Protein AF-A0A7Y3C4F6-F1 (afdb_monomer_lite)

Foldseek 3Di:
DPPPPCVVCLVVDDPCCNVPVVVVVVVVVVVVVCPPPNDDPPPPPPDDWDWAWDAFFAALVNLCVLQVHDSVQQCVQCVVPVVRGGHHDDTDIGTDHPPSRVSSVVSRVD

Structure (mmCIF, N/CA/C/O backbone):
data_AF-A0A7Y3C4F6-F1
#
_entry.id   AF-A0A7Y3C4F6-F1
#
loop_
_atom_site.group_PDB
_atom_site.id
_atom_site.type_symbol
_atom_site.label_atom_id
_atom_site.label_alt_id
_atom_site.label_comp_id
_atom_site.label_asym_id
_atom_site.label_entity_id
_atom_site.label_seq_id
_atom_site.pdbx_PDB_ins_code
_atom_site.Cartn_x
_atom_site.Cartn_y
_atom_site.Cartn_z
_atom_site.occupancy
_atom_site.B_iso_or_equiv
_atom_site.auth_seq_id
_atom_site.auth_comp_id
_atom_site.auth_asym_id
_atom_site.auth_atom_id
_atom_site.pdbx_PDB_model_num
ATOM 1 N N . MET A 1 1 ? 23.929 -7.266 -32.617 1.00 43.97 1 MET A N 1
ATOM 2 C CA . MET A 1 1 ? 22.829 -8.242 -32.786 1.00 43.97 1 MET A CA 1
ATOM 3 C C . MET A 1 1 ? 22.886 -9.255 -31.647 1.00 43.97 1 MET A C 1
ATOM 5 O O . MET A 1 1 ? 23.508 -10.293 -31.806 1.00 43.97 1 MET A O 1
ATOM 9 N N . ALA A 1 2 ? 22.296 -8.945 -30.491 1.00 51.88 2 ALA A N 1
ATOM 10 C CA . ALA A 1 2 ? 22.080 -9.920 -29.411 1.00 51.88 2 ALA A CA 1
ATOM 11 C C . ALA A 1 2 ? 20.580 -10.238 -29.211 1.00 51.88 2 ALA A C 1
ATOM 13 O O . ALA A 1 2 ? 20.221 -11.002 -28.323 1.00 51.88 2 ALA A O 1
ATOM 14 N N . ASP A 1 3 ? 19.705 -9.692 -30.062 1.00 59.41 3 ASP A N 1
ATOM 15 C CA . ASP A 1 3 ? 18.265 -9.623 -29.789 1.00 59.41 3 ASP A CA 1
ATOM 16 C C . ASP A 1 3 ? 17.467 -10.855 -30.244 1.00 59.41 3 ASP A C 1
ATOM 18 O O . ASP A 1 3 ? 16.333 -11.004 -29.818 1.00 59.41 3 ASP A O 1
ATOM 22 N N . ASP A 1 4 ? 18.011 -11.755 -31.070 1.00 71.25 4 ASP A N 1
ATOM 23 C CA . ASP A 1 4 ? 17.208 -12.812 -31.720 1.00 71.25 4 ASP A CA 1
ATOM 24 C C . ASP A 1 4 ? 17.200 -14.153 -30.952 1.00 71.25 4 ASP A C 1
ATOM 26 O O . ASP A 1 4 ? 16.244 -14.927 -31.003 1.00 71.25 4 ASP A O 1
ATOM 30 N N . THR A 1 5 ? 18.250 -14.435 -30.174 1.00 84.38 5 THR A N 1
ATOM 31 C CA . THR A 1 5 ? 18.382 -15.707 -29.438 1.00 84.38 5 THR A CA 1
ATOM 32 C C . THR A 1 5 ? 17.324 -15.852 -28.347 1.00 84.38 5 THR A C 1
ATOM 34 O O . THR A 1 5 ? 16.762 -16.933 -28.185 1.00 84.38 5 THR A O 1
ATOM 37 N N . PHE A 1 6 ? 17.015 -14.768 -27.629 1.00 85.62 6 PHE A N 1
ATOM 38 C CA . PHE A 1 6 ? 16.014 -14.779 -26.561 1.00 85.62 6 PHE A CA 1
ATOM 39 C C . PHE A 1 6 ? 14.620 -15.144 -27.091 1.00 85.62 6 PHE A C 1
ATOM 41 O O . PHE A 1 6 ? 13.963 -16.029 -26.544 1.00 85.62 6 PHE A O 1
ATOM 48 N N . TRP A 1 7 ? 14.191 -14.526 -28.195 1.00 89.00 7 TRP A N 1
ATOM 49 C CA . TRP A 1 7 ? 12.873 -14.789 -28.780 1.00 89.00 7 TRP A CA 1
ATOM 50 C C . TRP A 1 7 ? 12.742 -16.220 -29.305 1.00 89.00 7 TRP A C 1
ATOM 52 O O . TRP A 1 7 ? 11.683 -16.828 -29.160 1.00 89.00 7 TRP A O 1
ATOM 62 N N . LYS A 1 8 ? 13.827 -16.797 -29.836 1.00 93.06 8 LYS A N 1
ATOM 63 C CA . LYS A 1 8 ? 13.862 -18.193 -30.305 1.00 93.06 8 LYS A CA 1
ATOM 64 C C . LYS A 1 8 ? 13.707 -19.212 -29.183 1.00 93.06 8 LYS A C 1
ATOM 66 O O . LYS A 1 8 ? 13.080 -20.249 -29.392 1.00 93.06 8 LYS A O 1
ATOM 71 N N . ILE A 1 9 ? 14.270 -18.934 -28.006 1.00 92.94 9 ILE A N 1
ATOM 72 C CA . ILE A 1 9 ? 14.172 -19.847 -26.860 1.00 92.94 9 ILE A CA 1
ATOM 73 C C . ILE A 1 9 ? 12.943 -19.584 -25.986 1.00 92.94 9 ILE A C 1
ATOM 75 O O . ILE A 1 9 ? 12.630 -20.411 -25.133 1.00 92.94 9 ILE A O 1
ATOM 79 N N . LEU A 1 10 ? 12.225 -18.475 -26.211 1.00 90.88 10 LEU A N 1
ATOM 80 C CA . LEU A 1 10 ? 11.076 -18.054 -25.411 1.00 90.88 10 LEU A CA 1
ATOM 81 C C . LEU A 1 10 ? 10.071 -19.190 -25.144 1.00 90.88 10 LEU A C 1
ATOM 83 O O . LEU A 1 10 ? 9.718 -19.354 -23.979 1.00 90.88 10 LEU A O 1
ATOM 87 N N . PRO A 1 11 ? 9.648 -20.022 -26.123 1.00 93.19 11 PRO A N 1
ATOM 88 C CA . PRO A 1 11 ? 8.682 -21.101 -25.877 1.00 93.19 11 PRO A CA 1
ATOM 89 C C . PRO A 1 11 ? 9.159 -22.172 -24.885 1.00 93.19 11 PRO A C 1
ATOM 91 O O . PRO A 1 11 ? 8.331 -22.847 -24.279 1.00 93.19 11 PRO A O 1
ATOM 94 N N . TYR A 1 12 ? 10.474 -22.316 -24.710 1.00 95.00 12 TYR A N 1
ATOM 95 C CA . TYR A 1 12 ? 11.101 -23.320 -23.847 1.00 95.00 12 TYR A CA 1
ATOM 96 C C . TYR A 1 12 ? 11.396 -22.797 -22.434 1.00 95.00 12 TYR A C 1
ATOM 98 O O . TYR A 1 12 ? 11.853 -23.555 -21.580 1.00 95.00 12 TYR A O 1
ATOM 106 N N . LEU A 1 13 ? 11.151 -21.508 -22.170 1.00 93.31 13 LEU A N 1
ATOM 107 C CA . LEU A 1 13 ? 11.415 -20.897 -20.871 1.00 93.31 13 LEU A CA 1
ATOM 108 C C . LEU A 1 13 ? 10.246 -21.091 -19.884 1.00 93.31 13 LEU A C 1
ATOM 110 O O . LEU A 1 13 ? 9.070 -21.106 -20.285 1.00 93.31 13 LEU A O 1
ATOM 114 N N . PRO A 1 14 ? 10.538 -21.156 -18.568 1.00 96.12 14 PRO A N 1
ATOM 115 C CA . PRO A 1 14 ? 9.517 -21.121 -17.527 1.00 96.12 14 PRO A CA 1
ATOM 116 C C . PRO A 1 14 ? 8.574 -19.925 -17.686 1.00 96.12 14 PRO A C 1
ATOM 118 O O . PRO A 1 14 ? 8.958 -18.867 -18.191 1.00 96.12 14 PRO A O 1
ATOM 121 N N . ARG A 1 15 ? 7.323 -20.078 -17.232 1.00 93.50 15 ARG A N 1
ATOM 122 C CA . ARG A 1 15 ? 6.297 -19.025 -17.342 1.00 93.50 15 ARG A CA 1
ATOM 123 C C . ARG A 1 15 ? 6.757 -17.703 -16.722 1.00 93.50 15 ARG A C 1
ATOM 125 O O . ARG A 1 15 ? 6.610 -16.666 -17.352 1.00 93.50 15 ARG A O 1
ATOM 132 N N . GLU A 1 16 ? 7.367 -17.764 -15.542 1.00 93.94 16 GLU A N 1
ATOM 133 C CA . GLU A 1 16 ? 7.908 -16.593 -14.846 1.00 93.94 16 GLU A CA 1
ATOM 134 C C . GLU A 1 16 ? 8.910 -15.823 -15.719 1.00 93.94 16 GLU A C 1
ATOM 136 O O . GLU A 1 16 ? 8.758 -14.624 -15.940 1.00 93.94 16 GLU A O 1
ATOM 141 N N . THR A 1 17 ? 9.879 -16.520 -16.319 1.00 93.06 17 THR A N 1
ATOM 142 C CA . THR A 1 17 ? 10.886 -15.911 -17.198 1.00 93.06 17 THR A CA 1
ATOM 143 C C . THR A 1 17 ? 10.265 -15.326 -18.468 1.00 93.06 17 THR A C 1
ATOM 145 O O . THR A 1 17 ? 10.628 -14.219 -18.869 1.00 93.06 17 THR A O 1
ATOM 148 N N . ARG A 1 18 ? 9.300 -16.031 -19.079 1.00 92.81 18 ARG A N 1
ATOM 149 C CA . ARG A 1 18 ? 8.560 -15.539 -20.254 1.00 92.81 18 ARG A CA 1
ATOM 150 C C . ARG A 1 18 ? 7.771 -14.264 -19.966 1.00 92.81 18 ARG A C 1
ATOM 152 O O . ARG A 1 18 ? 7.609 -13.449 -20.865 1.00 92.81 18 ARG A O 1
ATOM 159 N N . GLU A 1 19 ? 7.276 -14.088 -18.745 1.00 92.06 19 GLU A N 1
ATOM 160 C CA . GLU A 1 19 ? 6.507 -12.903 -18.353 1.00 92.06 19 GLU A CA 1
ATOM 161 C C . GLU A 1 19 ? 7.401 -11.740 -17.892 1.00 92.06 19 GLU A C 1
ATOM 163 O O . GLU A 1 19 ? 7.055 -10.577 -18.111 1.00 92.06 19 GLU A O 1
ATOM 168 N N . TYR A 1 20 ? 8.533 -12.034 -17.248 1.00 91.75 20 TYR A N 1
ATOM 169 C CA . TYR A 1 20 ? 9.382 -11.028 -16.608 1.00 91.75 20 TYR A CA 1
ATOM 170 C C . TYR A 1 20 ? 10.429 -10.424 -17.553 1.00 91.75 20 TYR A C 1
ATOM 172 O O . TYR A 1 20 ? 10.572 -9.204 -17.632 1.00 91.75 20 TYR A O 1
ATOM 180 N N . VAL A 1 21 ? 11.140 -11.258 -18.319 1.00 92.75 21 VAL A N 1
ATOM 181 C CA . VAL A 1 21 ? 12.276 -10.800 -19.138 1.00 92.75 21 VAL A CA 1
ATOM 182 C C . VAL A 1 21 ? 11.859 -9.839 -20.261 1.00 92.75 21 VAL A C 1
ATOM 184 O O . VAL A 1 21 ? 12.517 -8.806 -20.403 1.00 92.75 21 VAL A O 1
ATOM 187 N N . PRO A 1 22 ? 10.761 -10.065 -21.014 1.00 92.19 22 PRO A N 1
ATOM 188 C CA . PRO A 1 22 ? 10.326 -9.105 -22.031 1.00 92.19 22 PRO A CA 1
ATOM 189 C C . PRO A 1 22 ? 10.008 -7.720 -21.457 1.00 92.19 22 PRO A C 1
ATOM 191 O O . PRO A 1 22 ? 10.318 -6.711 -22.088 1.00 92.19 22 PRO A O 1
ATOM 194 N N . LYS A 1 23 ? 9.440 -7.659 -20.244 1.00 92.69 23 LYS A N 1
ATOM 195 C CA . LYS A 1 23 ? 9.159 -6.391 -19.554 1.00 92.69 23 LYS A CA 1
ATOM 196 C C . LYS A 1 23 ? 10.453 -5.662 -19.208 1.00 92.69 23 LYS A C 1
ATOM 198 O O . LYS A 1 23 ? 10.543 -4.464 -19.446 1.00 92.69 23 LYS A O 1
ATOM 203 N N . MET A 1 24 ? 11.463 -6.382 -18.716 1.00 91.56 24 MET A N 1
ATOM 204 C CA . MET A 1 24 ? 12.773 -5.798 -18.424 1.00 91.56 24 MET A CA 1
ATOM 205 C C . MET A 1 24 ? 13.421 -5.215 -19.687 1.00 91.56 24 MET A C 1
ATOM 207 O O . MET A 1 24 ? 13.836 -4.062 -19.673 1.00 91.56 24 MET A O 1
ATOM 211 N N . ILE A 1 25 ? 13.428 -5.965 -20.798 1.00 90.69 25 ILE A N 1
ATOM 212 C CA . ILE A 1 25 ? 13.964 -5.494 -22.088 1.00 90.69 25 ILE A CA 1
ATOM 213 C C . ILE A 1 25 ? 13.233 -4.226 -22.553 1.00 90.69 25 ILE A C 1
ATOM 215 O O . ILE A 1 25 ? 13.880 -3.277 -22.994 1.00 90.69 25 ILE A O 1
ATOM 219 N N . ALA A 1 26 ? 11.901 -4.189 -22.444 1.00 90.44 26 ALA A N 1
ATOM 220 C CA . ALA A 1 26 ? 11.105 -3.022 -22.822 1.00 90.44 26 ALA A CA 1
ATOM 221 C C . ALA A 1 26 ? 11.449 -1.787 -21.975 1.00 90.44 26 ALA A C 1
ATOM 223 O O . ALA A 1 26 ? 11.666 -0.713 -22.529 1.00 90.44 26 ALA A O 1
ATOM 224 N N . VAL A 1 27 ? 11.565 -1.944 -20.651 1.00 89.56 27 VAL A N 1
ATOM 225 C CA . VAL A 1 27 ? 11.965 -0.857 -19.742 1.00 89.56 27 VAL A CA 1
ATOM 226 C C . VAL A 1 27 ? 13.376 -0.367 -20.059 1.00 89.56 27 VAL A C 1
ATOM 228 O O . VAL A 1 27 ? 13.596 0.837 -20.114 1.00 89.56 27 VAL A O 1
ATOM 231 N N . THR A 1 28 ? 14.326 -1.269 -20.326 1.00 89.00 28 THR A N 1
ATOM 232 C CA . THR A 1 28 ? 15.692 -0.887 -20.712 1.00 89.00 28 THR A CA 1
ATOM 233 C C . THR A 1 28 ? 15.713 -0.092 -22.016 1.00 89.00 28 THR A C 1
ATOM 235 O O . THR A 1 28 ? 16.430 0.901 -22.100 1.00 89.00 28 THR A O 1
ATOM 238 N N . LYS A 1 29 ? 14.917 -0.490 -23.018 1.00 87.81 29 LYS A N 1
ATOM 239 C CA . LYS A 1 29 ? 14.800 0.250 -24.284 1.00 87.81 29 LYS A CA 1
ATOM 240 C C . LYS A 1 29 ? 14.182 1.632 -24.070 1.00 87.81 29 LYS A C 1
ATOM 242 O O . LYS A 1 29 ? 14.775 2.614 -24.495 1.00 87.81 29 LYS A O 1
ATOM 247 N N . LEU A 1 30 ? 13.076 1.714 -23.327 1.00 86.38 30 LEU A N 1
ATOM 248 C CA . LEU A 1 30 ? 12.440 2.985 -22.963 1.00 86.38 30 LEU A CA 1
ATOM 249 C C . LEU A 1 30 ? 13.405 3.920 -22.225 1.00 86.38 30 LEU A C 1
ATOM 251 O O . LEU A 1 30 ? 13.491 5.095 -22.558 1.00 86.38 30 LEU A O 1
ATOM 255 N N . ALA A 1 31 ? 14.161 3.403 -21.256 1.00 84.88 31 ALA A N 1
ATOM 256 C CA . ALA A 1 31 ? 15.141 4.189 -20.510 1.00 84.88 31 ALA A CA 1
ATOM 257 C C . ALA A 1 31 ? 16.298 4.676 -21.398 1.00 84.88 31 ALA A C 1
ATOM 259 O O . ALA A 1 31 ? 16.752 5.807 -21.247 1.00 84.88 31 ALA A O 1
ATOM 260 N N . ALA A 1 32 ? 16.764 3.841 -22.331 1.00 85.06 32 ALA A N 1
ATOM 261 C CA . ALA A 1 32 ? 17.813 4.214 -23.275 1.00 85.06 32 ALA A CA 1
ATOM 262 C C . ALA A 1 32 ? 17.342 5.275 -24.287 1.00 85.06 32 ALA A C 1
ATOM 264 O O . ALA A 1 32 ? 18.109 6.174 -24.622 1.00 85.06 32 ALA A O 1
ATOM 265 N N . GLU A 1 33 ? 16.094 5.184 -24.758 1.00 86.31 33 GLU A N 1
ATOM 266 C CA . GLU A 1 33 ? 15.490 6.138 -25.700 1.00 86.31 33 GLU A CA 1
ATOM 267 C C . GLU A 1 33 ? 15.136 7.478 -25.049 1.00 86.31 33 GLU A C 1
ATOM 269 O O . GLU A 1 33 ? 15.253 8.518 -25.693 1.00 86.31 33 GLU A O 1
ATOM 274 N N . ALA A 1 34 ? 14.724 7.474 -23.779 1.00 83.44 34 ALA A N 1
ATOM 275 C CA . ALA A 1 34 ? 14.295 8.685 -23.086 1.00 83.44 34 ALA A CA 1
ATOM 276 C C . ALA A 1 34 ? 15.443 9.700 -22.870 1.00 83.44 34 ALA A C 1
ATOM 278 O O . ALA A 1 34 ? 15.187 10.899 -22.771 1.00 83.44 34 ALA A O 1
ATOM 279 N N . GLY A 1 35 ? 16.703 9.245 -22.862 1.00 79.50 35 GLY A N 1
ATOM 280 C CA . GLY A 1 35 ? 17.880 10.109 -22.743 1.00 79.50 35 GLY A CA 1
ATOM 281 C C . GLY A 1 35 ? 18.078 10.719 -21.342 1.00 79.50 35 GLY A C 1
ATOM 282 O O . GLY A 1 35 ? 17.306 10.451 -20.423 1.00 79.50 35 GLY A O 1
ATOM 283 N N . PRO A 1 36 ? 19.136 11.528 -21.140 1.00 73.44 36 PRO A N 1
ATOM 284 C CA . PRO A 1 36 ? 19.474 12.101 -19.831 1.00 73.44 36 PRO A CA 1
ATOM 285 C C . PRO A 1 36 ? 18.469 13.151 -19.326 1.00 73.44 36 PRO A C 1
ATOM 287 O O . PRO A 1 36 ? 18.389 13.369 -18.122 1.00 73.44 36 PRO A O 1
ATOM 290 N N . ASP A 1 37 ? 17.686 13.753 -20.225 1.00 73.19 37 ASP A N 1
ATOM 291 C CA . ASP A 1 37 ? 16.682 14.781 -19.911 1.00 73.19 37 ASP A CA 1
ATOM 292 C C . ASP A 1 37 ? 15.264 14.197 -19.740 1.00 73.19 37 ASP A C 1
ATOM 294 O O . ASP A 1 37 ? 14.269 14.926 -19.703 1.00 73.19 37 ASP A O 1
ATOM 298 N N . ALA A 1 38 ? 15.150 12.867 -19.660 1.00 73.44 38 ALA A N 1
ATOM 299 C CA . ALA A 1 38 ? 13.897 12.171 -19.416 1.00 73.44 38 ALA A CA 1
ATOM 300 C C . ALA A 1 38 ? 13.299 12.562 -18.058 1.00 73.44 38 ALA A C 1
ATOM 302 O O . ALA A 1 38 ? 13.717 12.075 -17.006 1.00 73.44 38 ALA A O 1
ATOM 303 N N . HIS A 1 39 ? 12.266 13.399 -18.074 1.00 69.44 39 HIS A N 1
ATOM 304 C CA . HIS A 1 39 ? 11.471 13.681 -16.887 1.00 69.44 39 HIS A CA 1
ATOM 305 C C . HIS A 1 39 ? 10.317 12.686 -16.786 1.00 69.44 39 HIS A C 1
ATOM 307 O O . HIS A 1 39 ? 9.278 12.830 -17.429 1.00 69.44 39 HIS A O 1
ATOM 313 N N . PHE A 1 40 ? 10.499 11.670 -15.948 1.00 71.38 40 PHE A N 1
ATOM 314 C CA . PHE A 1 40 ? 9.375 10.911 -15.420 1.00 71.38 40 PHE A CA 1
ATOM 315 C C . PHE A 1 40 ? 8.691 11.787 -14.374 1.00 71.38 40 PHE A C 1
ATOM 317 O O . PHE A 1 40 ? 9.363 12.298 -13.476 1.00 71.38 40 PHE A O 1
ATOM 324 N N . ASP A 1 41 ? 7.379 11.984 -14.498 1.00 68.12 41 ASP A N 1
ATOM 325 C CA . ASP A 1 41 ? 6.590 12.655 -13.471 1.00 68.12 41 ASP A CA 1
ATOM 326 C C . ASP A 1 41 ? 6.654 11.826 -12.180 1.00 68.12 41 ASP A C 1
ATOM 328 O O . ASP A 1 41 ? 5.922 10.860 -11.974 1.00 68.12 41 ASP A O 1
ATOM 332 N N . GLY A 1 42 ? 7.628 12.170 -11.342 1.00 59.34 42 GLY A N 1
ATOM 333 C CA . GLY A 1 42 ? 7.849 11.598 -10.026 1.00 59.34 42 GLY A CA 1
ATOM 334 C C . GLY A 1 42 ? 6.988 12.265 -8.965 1.00 59.34 42 GLY A C 1
ATOM 335 O O . GLY A 1 42 ? 7.267 12.069 -7.784 1.00 59.34 42 GLY A O 1
ATOM 336 N N . SER A 1 43 ? 5.969 13.055 -9.336 1.00 62.72 43 SER A N 1
ATOM 337 C CA . SER A 1 43 ? 5.055 13.696 -8.386 1.00 62.72 43 SER A CA 1
ATOM 338 C C . SER A 1 43 ? 4.078 12.689 -7.761 1.00 62.72 43 SER A C 1
ATOM 340 O O . SER A 1 43 ? 2.882 12.921 -7.608 1.00 62.72 43 SER A O 1
ATOM 342 N N . ILE A 1 44 ? 4.597 11.545 -7.314 1.00 63.69 44 ILE A N 1
ATOM 343 C CA . ILE A 1 44 ? 3.920 10.748 -6.305 1.00 63.69 44 ILE A CA 1
ATOM 344 C C . ILE A 1 44 ? 4.041 11.552 -5.016 1.00 63.69 44 ILE A C 1
ATOM 346 O O . ILE A 1 44 ? 5.064 11.507 -4.334 1.00 63.69 44 ILE A O 1
ATOM 350 N N . GLN A 1 45 ? 3.004 12.330 -4.708 1.00 68.44 45 GLN A N 1
ATOM 351 C CA . GLN A 1 45 ? 2.868 12.930 -3.388 1.00 68.44 45 GLN A CA 1
ATOM 352 C C . GLN A 1 45 ? 2.929 11.790 -2.365 1.00 68.44 45 GLN A C 1
ATOM 354 O O . GLN A 1 45 ? 2.099 10.875 -2.437 1.00 68.44 45 GLN A O 1
ATOM 359 N N . PRO A 1 46 ? 3.917 11.785 -1.453 1.00 72.69 46 PRO A N 1
ATOM 360 C CA . PRO A 1 46 ? 3.968 10.784 -0.406 1.00 72.69 46 PRO A CA 1
ATOM 361 C C . PRO A 1 46 ? 2.655 10.837 0.367 1.00 72.69 46 PRO A C 1
ATOM 363 O O . PRO A 1 46 ? 2.179 11.918 0.714 1.00 72.69 46 PRO A O 1
ATOM 366 N N . TYR A 1 47 ? 2.064 9.678 0.642 1.00 74.88 47 TYR A N 1
ATOM 367 C CA . TYR A 1 47 ? 0.938 9.635 1.563 1.00 74.88 47 TYR A CA 1
ATOM 368 C C . TYR A 1 47 ? 1.416 10.148 2.925 1.00 74.88 47 TYR A C 1
ATOM 370 O O . TYR A 1 47 ? 2.287 9.530 3.536 1.00 74.88 47 TYR A O 1
ATOM 378 N N . SER A 1 48 ? 0.843 11.255 3.395 1.00 85.31 48 SER A N 1
ATOM 379 C CA . SER A 1 48 ? 0.964 11.666 4.793 1.00 85.31 48 SER A CA 1
ATOM 380 C C . SER A 1 48 ? 0.044 10.786 5.625 1.00 85.31 48 SER A C 1
ATOM 382 O O . SER A 1 48 ? -1.160 10.714 5.363 1.00 85.31 48 SER A O 1
ATOM 384 N N . TYR A 1 49 ? 0.617 10.066 6.583 1.00 92.56 49 TYR A N 1
ATOM 385 C CA . TYR A 1 49 ? -0.123 9.186 7.475 1.00 92.56 49 TYR A CA 1
ATOM 386 C C . TYR A 1 49 ? 0.571 9.058 8.827 1.00 92.56 49 TYR A C 1
ATOM 388 O O . TYR A 1 49 ? 1.793 9.145 8.943 1.00 92.56 49 TYR A O 1
ATOM 396 N N . GLU A 1 50 ? -0.225 8.739 9.838 1.00 92.75 50 GLU A N 1
ATOM 397 C CA . GLU A 1 50 ? 0.243 8.268 11.137 1.00 92.75 50 GLU A CA 1
ATOM 398 C C . GLU A 1 50 ? 0.031 6.755 11.248 1.00 92.75 50 GLU A C 1
ATOM 400 O O . GLU A 1 50 ? -0.801 6.178 10.545 1.00 92.75 50 GLU A O 1
ATOM 405 N N . ASN A 1 51 ? 0.784 6.093 12.128 1.00 92.88 51 ASN A N 1
ATOM 406 C CA . ASN A 1 51 ? 0.544 4.692 12.468 1.00 92.88 51 ASN A CA 1
ATOM 407 C C . ASN A 1 51 ? -0.138 4.601 13.829 1.00 92.88 51 ASN A C 1
ATOM 409 O O . ASN A 1 51 ? 0.386 5.109 14.819 1.00 92.88 51 ASN A O 1
ATOM 413 N N . VAL A 1 52 ? -1.239 3.857 13.882 1.00 93.75 52 VAL A N 1
ATOM 414 C CA . VAL A 1 52 ? -1.866 3.435 15.133 1.00 93.75 52 VAL A CA 1
ATOM 415 C C . VAL A 1 52 ? -1.761 1.922 15.270 1.00 93.75 52 VAL A C 1
ATOM 417 O O . VAL A 1 52 ? -2.065 1.170 14.343 1.00 93.75 52 VAL A O 1
ATOM 420 N N . PHE A 1 53 ? -1.292 1.470 16.427 1.00 93.38 53 PHE A N 1
ATOM 421 C CA . PHE A 1 53 ? -1.181 0.051 16.732 1.00 93.38 53 PHE A CA 1
ATOM 422 C C . PHE A 1 53 ? -2.521 -0.472 17.238 1.00 93.38 53 PHE A C 1
ATOM 424 O O . PHE A 1 53 ? -3.045 0.012 18.239 1.00 93.38 53 PHE A O 1
ATOM 43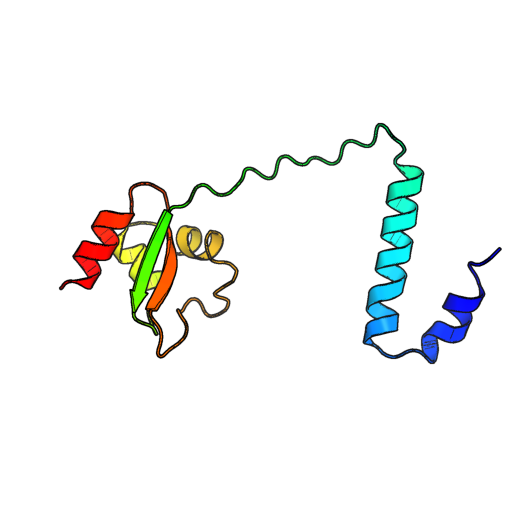1 N N . VAL A 1 54 ? -3.064 -1.464 16.538 1.00 92.50 54 VAL A N 1
ATOM 432 C CA . VAL A 1 54 ? -4.362 -2.070 16.843 1.00 92.50 54 VAL A CA 1
ATOM 433 C C . VAL A 1 54 ? -4.206 -3.572 17.084 1.00 92.50 54 VAL A C 1
ATOM 435 O O . VAL A 1 54 ? -3.268 -4.181 16.555 1.00 92.50 54 VAL A O 1
ATOM 438 N N . PRO A 1 55 ? -5.109 -4.208 17.848 1.00 92.69 55 PRO A N 1
ATOM 439 C CA . PRO A 1 55 ? -5.125 -5.660 17.976 1.00 92.69 55 PRO A CA 1
ATOM 440 C C . PRO A 1 55 ? -5.263 -6.362 16.616 1.00 92.69 55 PRO A C 1
ATOM 442 O O . PRO A 1 55 ? -5.833 -5.822 15.661 1.00 92.69 55 PRO A O 1
ATOM 445 N N . GLY A 1 56 ? -4.781 -7.600 16.528 1.00 92.69 56 GLY A N 1
ATOM 446 C CA . GLY A 1 56 ? -5.039 -8.460 15.375 1.00 92.69 56 GLY A CA 1
ATOM 447 C C . GLY A 1 56 ? -6.540 -8.668 15.140 1.00 92.69 56 GLY A C 1
ATOM 448 O O . GLY A 1 56 ? -7.348 -8.496 16.051 1.00 92.69 56 GLY A O 1
ATOM 449 N N . ASN A 1 57 ? -6.925 -9.047 13.919 1.00 94.38 57 ASN A N 1
ATOM 450 C CA . ASN A 1 57 ? -8.330 -9.127 13.484 1.00 94.38 57 ASN A CA 1
ATOM 451 C C . ASN A 1 57 ? -9.104 -7.791 13.515 1.00 94.38 57 ASN A C 1
ATOM 453 O O . ASN A 1 57 ? -10.337 -7.782 13.472 1.00 94.38 57 ASN A O 1
ATOM 457 N N . THR A 1 58 ? -8.416 -6.651 13.529 1.00 94.19 58 THR A N 1
ATOM 458 C CA . THR A 1 58 ? -9.056 -5.337 13.407 1.00 94.19 58 THR A CA 1
ATOM 459 C C . THR A 1 58 ? -9.381 -5.049 11.945 1.00 94.19 58 THR A C 1
ATOM 461 O O . THR A 1 58 ? -8.520 -5.132 11.068 1.00 94.19 58 THR A O 1
ATOM 464 N N . THR A 1 59 ? -10.633 -4.692 11.655 1.00 96.19 59 THR A N 1
ATOM 465 C CA . THR A 1 59 ? -11.062 -4.348 10.290 1.00 96.19 59 THR A CA 1
ATOM 466 C C . THR A 1 59 ? -10.753 -2.889 9.963 1.00 96.19 59 THR A C 1
ATOM 468 O O . THR A 1 59 ? -10.996 -2.000 10.780 1.00 96.19 59 THR A O 1
ATOM 471 N N . LEU A 1 60 ? -10.312 -2.608 8.733 1.00 96.00 60 LEU A N 1
ATOM 472 C CA . LEU A 1 60 ? -10.111 -1.231 8.259 1.00 96.00 60 LEU A CA 1
ATOM 473 C C . LEU A 1 60 ? -11.412 -0.418 8.281 1.00 96.00 60 LEU A C 1
ATOM 475 O O . LEU A 1 60 ? -11.387 0.785 8.511 1.00 96.00 60 LEU A O 1
ATOM 479 N N . ALA A 1 61 ? -12.560 -1.078 8.099 1.00 95.31 61 ALA A N 1
ATOM 480 C CA . ALA A 1 61 ? -13.872 -0.456 8.257 1.00 95.31 61 ALA A CA 1
ATOM 481 C C . ALA A 1 61 ? -14.180 -0.078 9.719 1.00 95.31 61 ALA A C 1
ATOM 483 O O . ALA A 1 61 ? -14.874 0.903 9.966 1.00 95.31 61 ALA A O 1
ATOM 484 N N . GLY A 1 62 ? -13.684 -0.839 10.699 1.00 93.88 62 GLY A N 1
ATOM 485 C CA . GLY A 1 62 ? -13.755 -0.477 12.116 1.00 93.88 62 GLY A CA 1
ATOM 486 C C . GLY A 1 62 ? -12.933 0.771 12.422 1.00 93.88 62 GLY A C 1
ATOM 487 O O . GLY A 1 62 ? -13.458 1.708 13.012 1.00 93.88 62 GLY A O 1
ATOM 488 N N . VAL A 1 63 ? -11.693 0.818 11.928 1.00 93.94 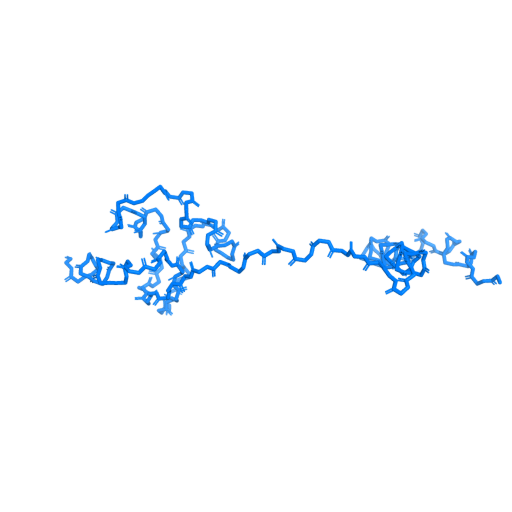63 VAL A N 1
ATOM 489 C CA . VAL A 1 63 ? -10.809 1.987 12.075 1.00 93.94 63 VAL A CA 1
ATOM 490 C C . VAL A 1 63 ? -11.409 3.226 11.403 1.00 93.94 63 VAL A C 1
ATOM 492 O O . VAL A 1 63 ? -11.436 4.295 11.999 1.00 93.94 63 VAL A O 1
ATOM 495 N N . ALA A 1 64 ? -11.965 3.080 10.198 1.00 94.81 64 ALA A N 1
ATOM 496 C CA . ALA A 1 64 ? -12.631 4.175 9.493 1.00 94.81 64 ALA A CA 1
ATOM 497 C C . ALA A 1 64 ? -13.829 4.737 10.272 1.00 94.81 64 ALA A C 1
ATOM 499 O O . ALA A 1 64 ? -13.993 5.950 10.349 1.00 94.81 64 ALA A O 1
ATOM 500 N N . ARG A 1 65 ? -14.632 3.861 10.896 1.00 93.88 65 ARG A N 1
ATOM 501 C CA . ARG A 1 65 ? -15.748 4.276 11.759 1.00 93.88 65 ARG A CA 1
ATOM 502 C C . ARG A 1 65 ? -15.277 5.024 13.003 1.00 93.88 65 ARG A C 1
ATOM 504 O O . ARG A 1 65 ? -15.911 6.004 13.360 1.00 93.88 65 ARG A O 1
ATOM 511 N N . ALA A 1 66 ? -14.184 4.588 13.631 1.00 91.50 66 ALA A N 1
ATOM 512 C CA . ALA A 1 66 ? -13.609 5.274 14.793 1.00 91.50 66 ALA A CA 1
ATOM 513 C C . ALA A 1 66 ? -13.093 6.688 14.465 1.00 91.50 66 ALA A C 1
ATOM 515 O O . ALA A 1 66 ? -13.040 7.535 15.346 1.00 91.50 66 ALA A O 1
ATOM 516 N N . LEU A 1 67 ? -12.722 6.925 13.204 1.00 91.25 67 LEU A N 1
ATOM 517 C CA . LEU A 1 67 ? -12.210 8.199 12.691 1.00 91.25 67 LEU A CA 1
ATOM 518 C C . LEU A 1 67 ? -13.263 9.054 11.976 1.00 91.25 67 LEU A C 1
ATOM 520 O O . LEU A 1 67 ? -12.936 10.134 11.498 1.00 91.25 67 LEU A O 1
ATOM 524 N N . GLU A 1 68 ? -14.490 8.549 11.825 1.00 92.19 68 GLU A N 1
ATOM 525 C CA . GLU A 1 68 ? -15.553 9.188 11.036 1.00 92.19 68 GLU A CA 1
ATOM 526 C C . GLU A 1 68 ? -15.137 9.535 9.588 1.00 92.19 68 GLU A C 1
ATOM 528 O O . GLU A 1 68 ? -15.597 10.513 8.999 1.00 92.19 68 GLU A O 1
ATOM 533 N N . VAL A 1 69 ? -14.282 8.706 8.976 1.00 92.12 69 VAL A N 1
ATOM 534 C CA . VAL A 1 69 ? -13.833 8.870 7.581 1.00 92.12 69 VAL A CA 1
ATOM 535 C C . VAL A 1 69 ? -14.376 7.773 6.671 1.00 92.12 69 VAL A C 1
ATOM 537 O O . VAL A 1 69 ? -14.753 6.685 7.113 1.00 92.12 69 VAL A O 1
ATOM 540 N N . ASP A 1 70 ? -14.370 8.026 5.361 1.00 94.25 70 ASP A N 1
ATOM 541 C CA . ASP A 1 70 ? -14.727 7.003 4.380 1.00 94.25 70 ASP A CA 1
ATOM 542 C C . ASP A 1 70 ? -13.754 5.814 4.466 1.00 94.25 70 ASP A C 1
ATOM 544 O O . ASP A 1 70 ? -12.529 5.969 4.461 1.00 94.25 70 ASP A O 1
ATOM 548 N N . ALA A 1 71 ? -14.295 4.595 4.495 1.00 92.81 71 ALA A N 1
ATOM 549 C CA . ALA A 1 71 ? -13.498 3.374 4.542 1.00 92.81 71 ALA A CA 1
ATOM 550 C C . ALA A 1 71 ? -12.520 3.242 3.359 1.00 92.81 71 ALA A C 1
ATOM 552 O O . ALA A 1 71 ? -11.514 2.541 3.471 1.00 92.81 71 ALA A O 1
ATOM 553 N N . LYS A 1 72 ? -12.791 3.904 2.228 1.00 93.94 72 LYS A N 1
ATOM 554 C CA . LYS A 1 72 ? -11.884 4.019 1.085 1.00 93.94 72 LYS A CA 1
ATOM 555 C C . LYS A 1 72 ? -10.597 4.744 1.458 1.00 93.94 72 LYS A C 1
ATOM 557 O O . LYS A 1 72 ? -9.546 4.262 1.067 1.00 93.94 72 LYS A O 1
ATOM 562 N N . VAL A 1 73 ? -10.656 5.807 2.260 1.00 92.81 73 VAL A N 1
ATOM 563 C CA . VAL A 1 73 ? -9.459 6.546 2.701 1.00 92.81 73 VAL A CA 1
ATOM 564 C C . VAL A 1 73 ? -8.519 5.616 3.461 1.00 92.81 73 VAL A C 1
ATOM 566 O O . VAL A 1 73 ? -7.339 5.517 3.138 1.00 92.81 73 VAL A O 1
ATOM 569 N N . ILE A 1 74 ? -9.055 4.851 4.415 1.00 95.06 74 ILE A N 1
ATOM 570 C CA . ILE A 1 74 ? -8.249 3.901 5.189 1.00 95.06 74 ILE A CA 1
ATOM 571 C C . ILE A 1 74 ? -7.725 2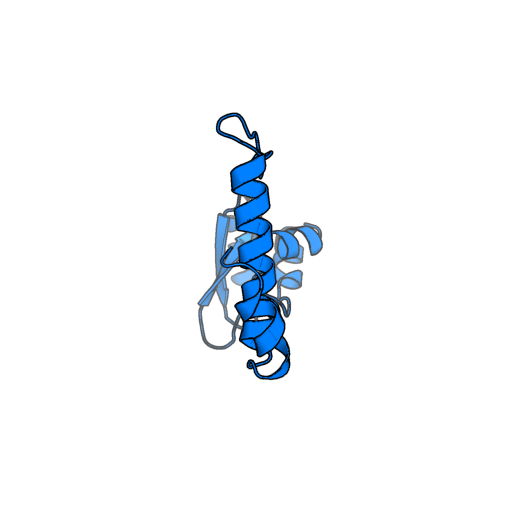.760 4.305 1.00 95.06 74 ILE A C 1
ATOM 573 O O . ILE A 1 74 ? -6.580 2.341 4.466 1.00 95.06 74 ILE A O 1
ATOM 577 N N . ARG A 1 75 ? -8.509 2.262 3.340 1.00 94.50 75 ARG A N 1
ATOM 578 C CA . ARG A 1 75 ? -8.030 1.242 2.387 1.00 94.50 75 ARG A CA 1
ATOM 579 C C . ARG A 1 75 ? -6.913 1.761 1.485 1.00 94.50 75 ARG A C 1
ATOM 581 O O . ARG A 1 75 ? -5.933 1.049 1.292 1.00 94.50 75 ARG A O 1
ATOM 588 N N . ASP A 1 76 ? -7.045 2.981 0.975 1.00 93.19 76 ASP A N 1
ATOM 589 C CA . ASP A 1 76 ? -6.064 3.604 0.084 1.00 93.19 76 ASP A CA 1
ATOM 590 C C . ASP A 1 76 ? -4.731 3.846 0.810 1.00 93.19 76 ASP A C 1
ATOM 592 O O . ASP A 1 76 ? -3.669 3.676 0.216 1.00 93.19 76 ASP A O 1
ATOM 596 N N . LEU A 1 77 ? -4.770 4.154 2.113 1.00 94.38 77 LEU A N 1
ATOM 597 C CA . LEU A 1 77 ? -3.570 4.244 2.951 1.00 94.38 77 LEU A CA 1
ATOM 598 C C . LEU A 1 77 ? -2.951 2.869 3.262 1.00 94.38 77 LEU A C 1
ATOM 600 O O . LEU A 1 77 ? -1.737 2.774 3.470 1.00 94.38 77 LEU A O 1
ATOM 604 N N . ASN A 1 78 ? -3.745 1.792 3.258 1.00 95.56 78 ASN A N 1
ATOM 605 C CA . ASN A 1 78 ? -3.321 0.437 3.632 1.00 95.56 78 ASN A CA 1
ATOM 606 C C . ASN A 1 78 ? -3.469 -0.595 2.492 1.00 95.56 78 ASN A C 1
ATOM 608 O O . ASN A 1 78 ? -4.077 -1.650 2.699 1.00 95.56 78 ASN A O 1
ATOM 612 N N . PRO A 1 79 ? -2.860 -0.381 1.308 1.00 94.50 79 PRO A N 1
ATOM 613 C CA . PRO A 1 79 ? -2.990 -1.309 0.178 1.00 94.50 79 PRO A CA 1
ATOM 614 C C . PRO A 1 79 ? -2.341 -2.678 0.447 1.00 94.50 79 PRO A C 1
ATOM 616 O O . PRO A 1 79 ? -2.643 -3.661 -0.222 1.00 94.50 79 PRO A O 1
ATOM 619 N N . HIS A 1 80 ? -1.462 -2.755 1.449 1.00 93.44 80 HIS A N 1
ATOM 620 C CA . HIS A 1 80 ? -0.827 -3.988 1.910 1.00 93.44 80 HIS A CA 1
ATOM 621 C C . HIS A 1 80 ? -1.792 -4.910 2.686 1.00 93.44 80 HIS A C 1
ATOM 623 O O . HIS A 1 80 ? -1.542 -6.110 2.786 1.00 93.44 80 HIS A O 1
ATOM 629 N N . LEU A 1 81 ? -2.925 -4.395 3.183 1.00 95.25 81 LEU A N 1
ATOM 630 C CA . LEU A 1 81 ? -3.973 -5.174 3.850 1.00 95.25 81 LEU A CA 1
ATOM 631 C C . LEU A 1 81 ? -5.071 -5.559 2.852 1.00 95.25 81 LEU A C 1
ATOM 633 O O . LEU A 1 81 ? -6.197 -5.069 2.909 1.00 95.25 81 LEU A O 1
ATOM 637 N N . ILE A 1 82 ? -4.745 -6.489 1.952 1.00 93.38 82 ILE A N 1
ATOM 638 C CA . ILE A 1 82 ? -5.583 -6.901 0.806 1.00 93.38 82 ILE A CA 1
ATOM 639 C C . ILE A 1 82 ? -7.010 -7.302 1.224 1.00 93.38 82 ILE A C 1
ATOM 641 O O . ILE A 1 82 ? -7.976 -7.032 0.516 1.00 93.38 82 ILE A O 1
ATOM 645 N N . ARG A 1 83 ? -7.160 -7.942 2.391 1.00 94.38 83 ARG A N 1
ATOM 646 C CA . ARG A 1 83 ? -8.457 -8.411 2.916 1.00 94.38 83 ARG A CA 1
ATOM 647 C C . ARG A 1 83 ? -9.197 -7.358 3.752 1.00 94.38 83 ARG A C 1
ATOM 649 O O . ARG A 1 83 ? -10.274 -7.646 4.260 1.00 94.38 83 ARG A O 1
ATOM 656 N N . GLY A 1 84 ? -8.621 -6.169 3.933 1.00 95.50 84 GLY A N 1
ATOM 657 C CA . GLY A 1 84 ? -9.187 -5.103 4.762 1.00 95.50 84 GLY A CA 1
ATOM 658 C C . GLY A 1 84 ? -9.226 -5.419 6.261 1.00 95.50 84 GLY A C 1
ATOM 659 O O . GLY A 1 84 ? -10.036 -4.835 6.981 1.00 95.50 84 GLY A O 1
ATOM 660 N N . ILE A 1 85 ? -8.384 -6.342 6.731 1.00 96.06 85 ILE A N 1
ATOM 661 C CA . ILE A 1 85 ? -8.289 -6.771 8.131 1.00 96.06 85 ILE A CA 1
ATOM 662 C C . ILE A 1 85 ? -6.822 -6.994 8.508 1.00 96.06 85 ILE A C 1
ATOM 664 O O . ILE A 1 85 ? -6.049 -7.474 7.674 1.00 96.06 85 ILE A O 1
ATOM 668 N N . THR A 1 86 ? -6.439 -6.640 9.736 1.00 95.94 86 THR A N 1
ATOM 669 C CA . THR A 1 86 ? -5.091 -6.896 10.258 1.00 95.94 86 THR A CA 1
ATOM 670 C C . THR A 1 86 ? -4.861 -8.395 10.493 1.00 95.94 86 THR A C 1
ATOM 672 O O . THR A 1 86 ? -5.817 -9.116 10.808 1.00 95.94 86 THR A O 1
ATOM 675 N N . PRO A 1 87 ? -3.620 -8.895 10.336 1.00 93.56 87 PRO A N 1
ATOM 676 C CA . PRO A 1 87 ? -3.280 -10.280 10.642 1.00 93.56 87 PRO A CA 1
ATOM 677 C C . PRO A 1 87 ? -3.709 -10.697 12.061 1.00 93.56 87 PRO A C 1
ATOM 679 O O . PRO A 1 87 ? -3.661 -9.885 12.988 1.00 93.56 87 PRO A O 1
ATOM 682 N N . PRO A 1 88 ? -4.154 -11.949 12.257 1.00 92.25 88 PRO A N 1
ATOM 683 C CA . PRO A 1 88 ? -4.488 -12.457 13.581 1.00 92.25 88 PRO A CA 1
ATOM 684 C C . PRO A 1 88 ? -3.229 -12.673 14.430 1.00 92.25 88 PRO A C 1
ATOM 686 O O . PRO A 1 88 ? -2.184 -13.057 13.916 1.00 92.25 88 PRO A O 1
ATOM 689 N N . GLY A 1 89 ? -3.366 -12.536 15.751 1.00 89.31 89 GLY A N 1
ATOM 690 C CA . GLY A 1 89 ? -2.353 -12.988 16.714 1.00 89.31 89 GLY A CA 1
ATOM 691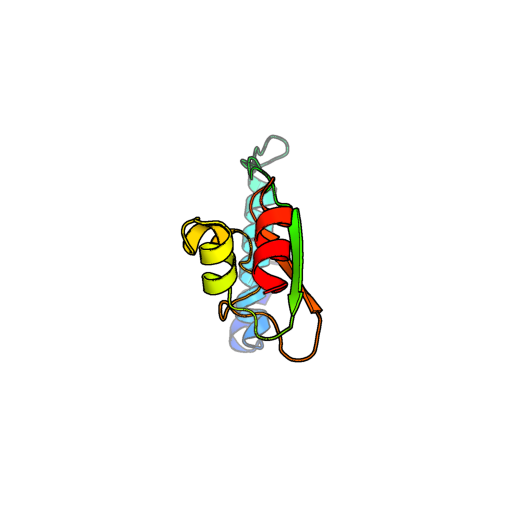 C C . GLY A 1 89 ? -1.210 -12.012 16.999 1.00 89.31 89 GLY A C 1
ATOM 692 O O . GLY A 1 89 ? -0.390 -12.301 17.864 1.00 89.31 89 GLY A O 1
ATOM 693 N N . GLU A 1 90 ? -1.179 -10.852 16.346 1.00 89.75 90 GLU A N 1
ATOM 694 C CA . GLU A 1 90 ? -0.187 -9.806 16.601 1.00 89.75 90 GLU A CA 1
ATOM 695 C C . GLU A 1 90 ? -0.825 -8.417 16.648 1.00 89.75 90 GLU A C 1
ATOM 697 O O . GLU A 1 90 ? -1.896 -8.180 16.087 1.00 89.75 90 GLU A O 1
ATOM 702 N N . ILE A 1 91 ? -0.164 -7.496 17.348 1.00 92.62 91 ILE A N 1
ATOM 703 C CA . ILE A 1 91 ? -0.490 -6.073 17.272 1.00 92.62 91 ILE A CA 1
ATOM 704 C C . ILE A 1 91 ? 0.044 -5.569 15.933 1.00 92.62 91 ILE A C 1
ATOM 706 O O . ILE A 1 91 ? 1.210 -5.791 15.609 1.00 92.62 91 ILE A O 1
ATOM 710 N N . TYR A 1 92 ? -0.797 -4.880 15.169 1.00 94.81 92 TYR A N 1
ATOM 711 C CA . TYR A 1 92 ? -0.463 -4.446 13.819 1.00 94.81 92 TYR A CA 1
ATOM 712 C C . TYR A 1 92 ? -0.569 -2.929 13.685 1.00 94.81 92 TYR A C 1
ATOM 714 O O . TYR A 1 92 ? -1.499 -2.315 14.208 1.00 94.81 92 TYR A O 1
ATOM 722 N N . GLY A 1 93 ? 0.380 -2.320 12.974 1.00 95.19 93 GLY A N 1
ATOM 723 C CA . GLY A 1 93 ? 0.342 -0.895 12.654 1.00 95.19 93 GLY A CA 1
ATOM 724 C C . GLY A 1 93 ? -0.596 -0.630 11.479 1.00 95.19 93 GLY A C 1
ATOM 725 O O . GLY A 1 93 ? -0.341 -1.094 10.371 1.00 95.19 93 GLY A O 1
ATOM 726 N N . VAL A 1 94 ? -1.672 0.118 11.712 1.00 95.81 94 VAL A N 1
ATOM 727 C CA . VAL A 1 94 ? -2.587 0.582 10.662 1.00 95.81 94 VAL A CA 1
ATOM 728 C C . VAL A 1 94 ? -2.285 2.041 10.352 1.00 95.81 94 VAL A C 1
ATOM 730 O O . VAL A 1 94 ? -2.198 2.870 11.258 1.00 95.81 94 VAL A O 1
ATOM 733 N N . ARG A 1 95 ? -2.151 2.358 9.062 1.00 95.81 95 ARG A N 1
ATOM 734 C CA . ARG A 1 95 ? -1.956 3.730 8.589 1.00 95.81 95 ARG A CA 1
ATOM 735 C C . ARG A 1 95 ? -3.278 4.480 8.603 1.00 95.81 95 ARG A C 1
ATOM 737 O O . ARG A 1 95 ? -4.276 3.986 8.078 1.00 95.81 95 ARG A O 1
ATOM 744 N N . ILE A 1 96 ? -3.279 5.674 9.165 1.00 94.81 96 ILE A N 1
ATOM 745 C CA . ILE A 1 96 ? -4.457 6.531 9.286 1.00 94.81 96 ILE A CA 1
ATOM 746 C C . ILE A 1 96 ? -4.117 7.961 8.846 1.00 94.81 96 ILE A C 1
ATOM 748 O O . ILE A 1 96 ? -2.936 8.314 8.816 1.00 94.81 96 ILE A O 1
ATOM 752 N N . PRO A 1 97 ? -5.115 8.792 8.500 1.00 92.38 97 PRO A N 1
ATOM 753 C CA . PRO A 1 97 ? -4.897 10.217 8.286 1.00 92.38 97 PRO A CA 1
ATOM 754 C C . PRO A 1 97 ? -4.244 10.866 9.512 1.00 92.38 97 PRO A C 1
ATOM 756 O O . PRO A 1 97 ? -4.506 10.461 10.648 1.00 92.38 97 PRO A O 1
ATOM 759 N N . GLU A 1 98 ? -3.408 11.874 9.276 1.00 90.38 98 GLU A N 1
ATOM 760 C CA . GLU A 1 98 ? -2.774 12.641 10.35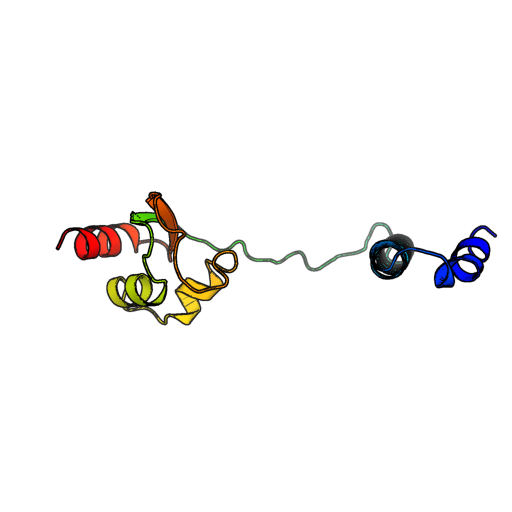3 1.00 90.38 98 GLU A CA 1
ATOM 761 C C . GLU A 1 98 ? -3.813 13.239 11.314 1.00 90.38 98 GLU A C 1
ATOM 763 O O . GLU A 1 98 ? -4.919 13.610 10.912 1.00 90.38 98 GLU A O 1
ATOM 768 N N . GLY A 1 99 ? -3.471 13.308 12.602 1.00 85.50 99 GLY A N 1
ATOM 769 C CA . GLY A 1 99 ? -4.356 13.799 13.661 1.00 85.50 99 GLY A CA 1
ATOM 770 C C . GLY A 1 99 ? -5.416 12.800 14.146 1.00 85.50 99 GLY A C 1
ATOM 771 O O . GLY A 1 99 ? -6.127 13.094 15.109 1.00 85.50 99 GLY A O 1
ATOM 772 N N . GLY A 1 100 ? -5.516 11.612 13.538 1.00 81.00 100 GLY A N 1
ATOM 773 C CA . GLY A 1 100 ? -6.506 10.591 13.896 1.00 81.00 100 GLY A CA 1
ATOM 774 C C . GLY A 1 100 ? -6.105 9.655 15.046 1.00 81.00 100 GLY A C 1
ATOM 775 O O . GLY A 1 100 ? -6.961 8.972 15.610 1.00 81.00 100 GLY A O 1
ATOM 776 N N . SER A 1 101 ? -4.821 9.606 15.425 1.00 78.31 101 SER A N 1
ATOM 777 C CA . SER A 1 101 ? -4.293 8.569 16.332 1.00 78.31 101 SER A CA 1
ATOM 778 C C . SER A 1 101 ? -5.033 8.480 17.666 1.00 78.31 101 SER A C 1
ATOM 780 O O . SER A 1 101 ? -5.354 7.386 18.130 1.00 78.31 101 SER A O 1
ATOM 782 N N . ARG A 1 102 ? -5.356 9.627 18.270 1.00 80.56 102 ARG A N 1
ATOM 783 C CA . ARG A 1 102 ? -6.034 9.682 19.572 1.00 80.56 102 ARG A CA 1
ATOM 784 C C . ARG A 1 102 ? -7.440 9.078 19.527 1.00 80.56 102 ARG A C 1
ATOM 786 O O . ARG A 1 102 ? -7.782 8.290 20.397 1.00 80.56 102 ARG A O 1
ATOM 793 N N . GLN A 1 103 ? -8.214 9.398 18.491 1.00 82.56 103 GLN A N 1
ATOM 794 C CA . GLN A 1 103 ? -9.592 8.918 18.339 1.00 82.56 103 GLN A CA 1
ATOM 795 C C . GLN A 1 103 ? -9.643 7.393 18.199 1.00 82.56 103 GLN A C 1
ATOM 797 O O . GLN A 1 103 ? -10.494 6.742 18.799 1.00 82.56 103 GLN A O 1
ATOM 802 N N . VAL A 1 104 ? -8.697 6.810 17.454 1.00 78.94 104 VAL A N 1
ATOM 803 C CA . VAL A 1 104 ? -8.630 5.352 17.285 1.00 78.94 104 VAL A CA 1
ATOM 804 C C . VAL A 1 104 ? -8.252 4.658 18.589 1.00 78.94 104 VAL A C 1
ATOM 806 O O . VAL A 1 104 ? -8.851 3.641 18.924 1.00 78.94 104 VAL A O 1
ATOM 809 N N . VAL A 1 105 ? -7.285 5.195 19.336 1.00 79.69 105 VAL A N 1
ATOM 810 C CA . VAL A 1 105 ? -6.891 4.625 20.634 1.00 79.69 105 VAL A CA 1
ATOM 811 C C . VAL A 1 105 ? -8.050 4.685 21.631 1.00 79.69 105 VAL A C 1
ATOM 813 O O . VAL A 1 105 ? -8.339 3.678 22.273 1.00 79.69 105 VAL A O 1
ATOM 816 N N . ASP A 1 106 ? -8.756 5.815 21.707 1.00 81.25 106 ASP A N 1
ATOM 817 C CA . ASP A 1 106 ? -9.913 5.985 22.595 1.00 81.25 106 ASP A CA 1
ATOM 818 C C . ASP A 1 106 ? -11.060 5.023 22.222 1.00 81.25 106 ASP A C 1
ATOM 820 O O . ASP A 1 106 ? -11.700 4.441 23.098 1.00 81.25 106 ASP A O 1
ATOM 824 N N . ALA A 1 107 ? -11.290 4.795 20.925 1.00 80.69 107 ALA A N 1
ATOM 825 C CA . ALA A 1 107 ? -12.309 3.865 20.438 1.00 80.69 107 ALA A CA 1
ATOM 826 C C . ALA A 1 107 ? -11.974 2.384 20.691 1.00 80.69 107 ALA A C 1
ATOM 828 O O . ALA A 1 107 ? -12.886 1.564 20.749 1.00 80.69 107 ALA A O 1
ATOM 829 N N . LEU A 1 108 ? -10.690 2.031 20.816 1.00 73.31 108 LEU A N 1
ATOM 830 C CA . LEU A 1 108 ? -10.232 0.664 21.099 1.00 73.31 108 LEU A CA 1
ATOM 831 C C . LEU A 1 108 ? -10.132 0.355 22.600 1.00 73.31 108 LEU A C 1
ATOM 833 O O . LEU A 1 108 ? -9.981 -0.809 22.968 1.00 73.31 108 LEU A O 1
ATOM 837 N N . ALA A 1 109 ? -10.169 1.380 23.455 1.00 69.19 109 ALA A N 1
ATOM 838 C CA . ALA A 1 109 ? -10.105 1.241 24.909 1.00 69.19 109 ALA A CA 1
ATOM 839 C C . ALA A 1 109 ? -11.475 0.983 25.575 1.00 69.19 109 ALA A C 1
ATOM 841 O O . ALA A 1 109 ? -11.507 0.685 26.770 1.00 69.19 109 ALA A O 1
ATOM 842 N N . ASN A 1 110 ? -12.577 1.091 24.821 1.00 49.31 110 ASN A N 1
ATOM 843 C CA . ASN A 1 110 ? -13.953 0.770 25.236 1.00 49.31 110 ASN A CA 1
ATOM 844 C C . ASN A 1 110 ? -14.427 -0.555 24.630 1.00 49.31 110 ASN A C 1
ATOM 846 O O . ASN A 1 110 ? -15.246 -1.228 25.294 1.00 49.31 110 ASN A O 1
#

Radius of gyration: 22.19 Å; chains: 1; bounding box: 39×38×58 Å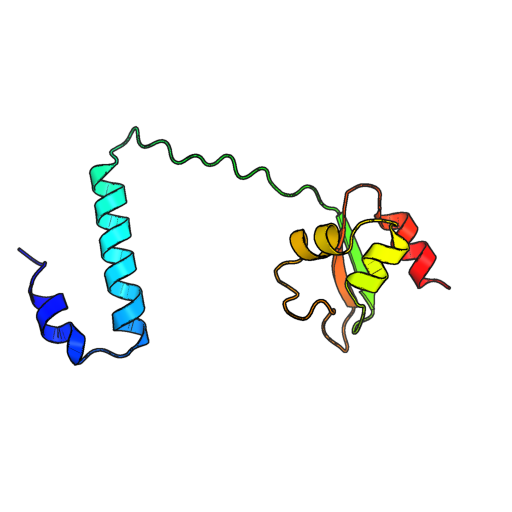

Secondary structure (DSSP, 8-state):
--SHHHHHHGGGS-HHHHHHHHHHHHHHHHHHHH-TT-------PPPP-EEEEE-TT-BHHHHHHHTTS-HHHHHHH-TT-TTSBPPTTS-EEEEE-TT-HHHHHHHH--

Sequence (110 aa):
MADDTFWKILPYLPRETREYVPKMIAVTKLAAEAGPDAHFDGSIQPYSYENVFVPGNTTLAGVARALEVDAKVIRDLNPHLIRGITPPGEIYGVRIPEGGSRQVVDALAN

pLDDT: mean 86.73, std 11.11, range [43.97, 96.19]